Protein AF-A0A2H9LLC7-F1 (afdb_monomer_lite)

pLDDT: mean 91.31, std 9.83, range [44.41, 98.56]

Secondary structure (DSSP, 8-state):
--PPPPTTGGGSPPPHHHHHHHHHTT-SSPPP----S-SSPPPHHHHHHHHHHHHTT-

Structure (mmCIF, N/CA/C/O backbo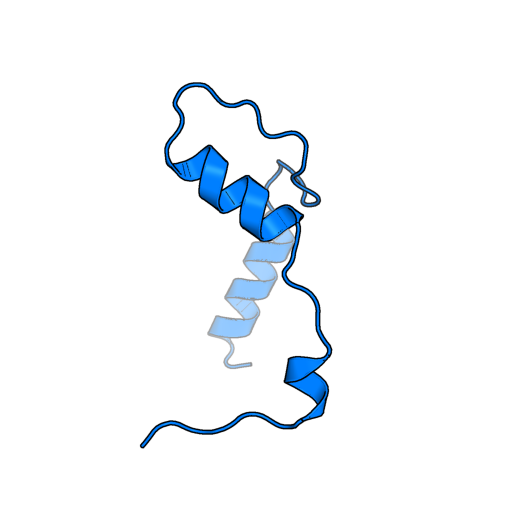ne):
data_AF-A0A2H9LLC7-F1
#
_entry.id   AF-A0A2H9LLC7-F1
#
loop_
_atom_site.group_PDB
_atom_site.id
_atom_site.type_symbol
_atom_site.label_atom_id
_atom_site.label_alt_id
_atom_site.label_comp_id
_atom_site.label_asym_id
_atom_site.label_entity_id
_atom_site.label_seq_id
_atom_site.pdbx_PDB_ins_code
_atom_site.Cartn_x
_atom_site.Cartn_y
_atom_site.Cartn_z
_atom_site.occupancy
_atom_site.B_iso_or_equiv
_atom_site.auth_seq_id
_atom_site.auth_comp_id
_atom_site.auth_asym_id
_atom_site.auth_atom_id
_atom_site.pdbx_PDB_model_num
ATOM 1 N N . MET A 1 1 ? 24.441 15.243 9.036 1.00 44.41 1 MET A N 1
ATOM 2 C CA . MET A 1 1 ? 24.861 13.898 9.478 1.00 44.41 1 MET A CA 1
ATOM 3 C C . MET A 1 1 ? 24.170 12.914 8.550 1.00 44.41 1 MET A C 1
ATOM 5 O O . MET A 1 1 ? 22.948 12.870 8.564 1.00 44.41 1 MET A O 1
ATOM 9 N N . LEU A 1 2 ? 24.900 12.259 7.646 1.00 58.94 2 LEU A N 1
ATOM 10 C CA . LEU A 1 2 ? 24.324 11.207 6.805 1.00 58.94 2 LEU A CA 1
ATOM 11 C C . LEU A 1 2 ? 24.393 9.917 7.620 1.00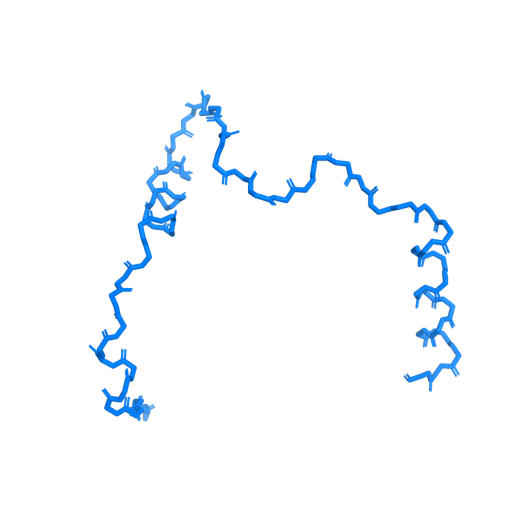 58.94 2 LEU A C 1
ATOM 13 O O . LEU A 1 2 ? 25.482 9.488 7.988 1.00 58.94 2 LEU A O 1
ATOM 17 N N . PHE A 1 3 ? 23.238 9.367 7.981 1.00 73.81 3 PHE A N 1
ATOM 18 C CA . PHE A 1 3 ? 23.172 8.063 8.628 1.00 73.81 3 PHE A CA 1
ATOM 19 C C . PHE A 1 3 ? 23.483 6.988 7.588 1.00 73.81 3 PHE A C 1
ATOM 21 O O . PHE A 1 3 ? 22.835 6.933 6.543 1.00 73.81 3 PHE A O 1
ATOM 28 N N . GLU A 1 4 ? 24.470 6.144 7.874 1.00 83.56 4 GLU A N 1
ATOM 29 C CA . GLU A 1 4 ? 24.756 4.960 7.070 1.00 83.56 4 GLU A CA 1
ATOM 30 C C . GLU A 1 4 ? 23.870 3.804 7.557 1.00 83.56 4 GLU A C 1
ATOM 32 O O . GLU A 1 4 ? 23.814 3.499 8.751 1.00 83.56 4 GLU A O 1
ATOM 37 N N . GLY A 1 5 ? 23.108 3.205 6.639 1.00 86.81 5 GLY A N 1
ATOM 38 C CA . GLY A 1 5 ? 22.248 2.062 6.941 1.00 86.81 5 GLY A CA 1
ATOM 39 C C . GLY A 1 5 ? 23.058 0.789 7.202 1.00 86.81 5 GLY A C 1
ATOM 40 O O . GLY A 1 5 ? 24.224 0.689 6.838 1.00 86.81 5 GLY A O 1
ATOM 41 N N . SER A 1 6 ? 22.438 -0.231 7.807 1.00 93.56 6 SER A N 1
ATOM 42 C CA . SER A 1 6 ? 23.114 -1.526 7.990 1.00 93.56 6 SER A CA 1
ATOM 43 C C . SER A 1 6 ? 23.555 -2.130 6.647 1.00 93.56 6 SER A C 1
ATOM 45 O O . SER A 1 6 ? 22.823 -2.031 5.659 1.00 93.56 6 SER A O 1
ATOM 47 N N . ASN A 1 7 ? 24.670 -2.871 6.631 1.00 92.81 7 ASN A N 1
ATOM 48 C CA . ASN A 1 7 ? 25.195 -3.544 5.429 1.00 92.81 7 ASN A CA 1
ATOM 49 C C . ASN A 1 7 ? 24.161 -4.410 4.687 1.00 92.81 7 ASN A C 1
ATOM 51 O O . ASN A 1 7 ? 24.248 -4.588 3.476 1.00 92.81 7 ASN A O 1
ATOM 55 N N . ARG A 1 8 ? 23.159 -4.939 5.399 1.00 94.06 8 ARG A N 1
ATOM 56 C CA . ARG A 1 8 ? 22.085 -5.759 4.820 1.00 94.06 8 ARG A CA 1
ATOM 57 C C . ARG A 1 8 ? 21.223 -4.989 3.8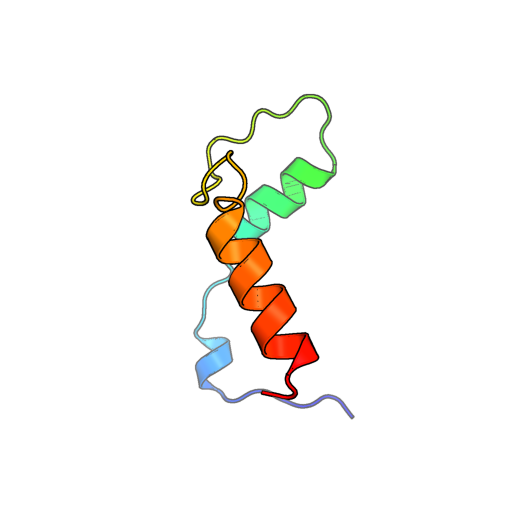17 1.00 94.06 8 ARG A C 1
ATOM 59 O O . ARG A 1 8 ? 20.723 -5.597 2.878 1.00 94.06 8 ARG A O 1
ATOM 66 N N . VAL A 1 9 ? 21.049 -3.679 4.006 1.00 92.75 9 VAL A N 1
ATOM 67 C CA . VAL A 1 9 ? 20.243 -2.834 3.109 1.00 92.75 9 VAL A CA 1
ATOM 68 C C . VAL A 1 9 ? 20.899 -2.737 1.731 1.00 92.75 9 VAL A C 1
ATOM 70 O O . VAL A 1 9 ? 20.201 -2.803 0.725 1.00 92.75 9 VAL A O 1
ATOM 73 N N . ASN A 1 10 ? 22.234 -2.706 1.677 1.00 90.25 10 ASN A N 1
ATOM 74 C CA . ASN A 1 10 ? 23.000 -2.623 0.427 1.00 90.25 10 ASN A CA 1
ATOM 75 C C . ASN A 1 10 ? 22.836 -3.862 -0.473 1.00 90.25 10 ASN A C 1
ATOM 77 O O . ASN A 1 10 ? 23.174 -3.816 -1.652 1.00 90.25 10 ASN A O 1
ATOM 81 N N . LEU A 1 11 ? 22.317 -4.971 0.065 1.00 93.94 11 LEU A N 1
ATOM 82 C CA . LEU A 1 11 ? 22.054 -6.199 -0.689 1.00 93.94 11 LEU A CA 1
ATOM 83 C C . LEU A 1 11 ? 20.678 -6.198 -1.374 1.00 93.94 11 LEU A C 1
ATOM 85 O O . LEU A 1 11 ? 20.407 -7.063 -2.210 1.00 93.94 11 LEU A O 1
ATOM 89 N N . ILE A 1 12 ? 19.794 -5.262 -1.018 1.00 93.56 12 ILE A N 1
ATOM 90 C CA . ILE A 1 12 ? 18.439 -5.193 -1.564 1.00 93.56 12 ILE A CA 1
ATOM 91 C C . ILE A 1 12 ? 18.501 -4.536 -2.941 1.00 93.56 12 ILE A C 1
ATOM 93 O O . ILE A 1 12 ? 18.930 -3.394 -3.094 1.00 93.56 12 ILE A O 1
ATOM 97 N N . LYS A 1 13 ? 18.044 -5.261 -3.963 1.00 94.38 13 LYS A N 1
ATOM 98 C CA . LYS A 1 13 ? 17.947 -4.715 -5.318 1.00 94.38 13 LYS A CA 1
ATOM 99 C C . LYS A 1 13 ? 16.833 -3.660 -5.392 1.00 94.38 13 LYS A C 1
ATOM 101 O O . LYS A 1 13 ? 15.793 -3.843 -4.755 1.00 94.38 13 LYS A O 1
ATOM 106 N N . PRO A 1 14 ? 16.992 -2.605 -6.210 1.00 93.44 14 PRO A N 1
ATOM 107 C CA . PRO A 1 14 ? 15.916 -1.654 -6.471 1.00 93.44 14 PRO A CA 1
ATOM 108 C C . PRO A 1 14 ? 14.649 -2.344 -6.995 1.00 93.44 14 PRO A C 1
ATOM 110 O O . PRO A 1 14 ? 14.723 -3.290 -7.782 1.00 93.44 14 PRO A O 1
ATOM 113 N N . SER A 1 15 ? 13.480 -1.852 -6.579 1.00 93.75 15 SER A N 1
ATOM 114 C CA . SER A 1 15 ? 12.190 -2.410 -6.997 1.00 93.75 15 SER A CA 1
ATOM 115 C C . SER A 1 15 ? 11.870 -2.050 -8.450 1.00 93.75 15 SER A C 1
ATOM 117 O O . SER A 1 15 ? 11.823 -0.875 -8.820 1.00 93.75 15 SER A O 1
ATOM 119 N N . ALA A 1 16 ? 11.595 -3.068 -9.269 1.00 92.12 16 ALA A N 1
ATOM 120 C CA . ALA A 1 16 ? 11.152 -2.881 -10.649 1.00 92.12 16 ALA A CA 1
ATOM 121 C C . ALA A 1 16 ? 9.778 -2.192 -10.724 1.00 92.12 16 ALA A C 1
ATOM 123 O O . ALA A 1 16 ? 9.594 -1.303 -11.551 1.00 92.12 16 ALA A O 1
ATOM 124 N N . ILE A 1 17 ? 8.856 -2.537 -9.813 1.00 92.12 17 ILE A N 1
ATO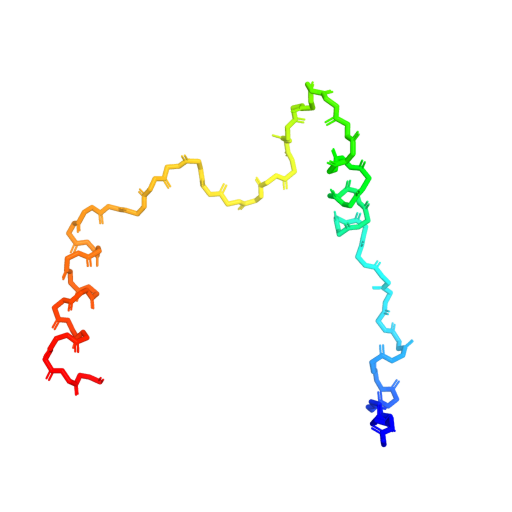M 125 C CA . ILE A 1 17 ? 7.531 -1.902 -9.701 1.00 92.12 17 ILE A CA 1
ATOM 126 C C . ILE A 1 17 ? 7.700 -0.411 -9.401 1.00 92.12 17 ILE A C 1
ATOM 128 O O . ILE A 1 17 ? 7.100 0.427 -10.065 1.00 92.12 17 ILE A O 1
ATOM 132 N N . ARG A 1 18 ? 8.585 -0.066 -8.453 1.00 91.81 18 ARG A N 1
ATOM 133 C CA . ARG A 1 18 ? 8.854 1.335 -8.103 1.00 91.81 18 ARG A CA 1
ATOM 134 C C . ARG A 1 18 ? 9.391 2.122 -9.296 1.00 91.81 18 ARG A C 1
ATOM 136 O O . ARG A 1 18 ? 8.901 3.212 -9.568 1.00 91.81 18 ARG A O 1
ATOM 143 N N . ARG A 1 19 ? 10.356 1.552 -10.022 1.00 91.19 19 ARG A N 1
ATOM 144 C CA . ARG A 1 19 ? 10.923 2.178 -11.222 1.00 91.19 19 ARG A CA 1
ATOM 145 C C . ARG A 1 19 ? 9.863 2.396 -12.304 1.00 91.19 19 ARG A C 1
ATOM 147 O O . ARG A 1 19 ? 9.861 3.439 -12.943 1.00 91.19 19 ARG A O 1
ATOM 154 N N . MET A 1 20 ? 8.979 1.425 -12.519 1.00 91.31 20 MET A N 1
ATOM 155 C CA . MET A 1 20 ? 7.897 1.533 -13.498 1.00 91.31 20 MET A CA 1
ATOM 156 C C . MET A 1 20 ? 6.905 2.646 -13.130 1.00 91.31 20 MET A C 1
ATOM 158 O O . MET A 1 20 ? 6.606 3.471 -13.987 1.00 91.31 20 MET A O 1
ATOM 162 N N . LEU A 1 21 ? 6.490 2.726 -11.859 1.00 90.44 21 LEU A N 1
ATOM 163 C CA . LEU A 1 21 ? 5.601 3.786 -11.358 1.00 90.44 21 LEU A CA 1
ATOM 164 C C . LEU A 1 21 ? 6.208 5.189 -11.525 1.00 90.44 21 LEU A C 1
ATOM 166 O O . LEU A 1 21 ? 5.520 6.135 -11.905 1.00 90.44 21 LEU A O 1
ATOM 170 N N . GLU A 1 22 ? 7.510 5.330 -11.268 1.00 92.44 22 GLU A N 1
ATOM 171 C CA . GLU A 1 22 ? 8.226 6.598 -11.458 1.00 92.44 22 GLU A CA 1
ATOM 172 C C . GLU A 1 22 ? 8.294 7.010 -12.933 1.00 92.44 22 GLU A C 1
ATOM 174 O O . GLU A 1 22 ? 8.149 8.190 -13.247 1.00 92.44 22 GLU A O 1
ATOM 179 N N . LEU A 1 23 ? 8.467 6.048 -13.844 1.00 91.75 23 LEU A N 1
ATOM 180 C CA . LEU A 1 23 ? 8.445 6.306 -15.284 1.00 91.75 23 LEU A CA 1
ATOM 181 C C . LEU A 1 23 ? 7.045 6.713 -15.765 1.00 91.75 23 LEU A C 1
ATOM 183 O O . LEU A 1 23 ? 6.925 7.676 -16.523 1.00 91.75 23 LEU A O 1
ATOM 187 N N . SER A 1 24 ? 5.990 6.031 -15.303 1.00 92.88 24 SER A N 1
ATOM 188 C CA . SER A 1 24 ? 4.612 6.344 -15.702 1.00 92.88 24 SER A CA 1
ATOM 189 C C . SER A 1 24 ? 4.120 7.691 -15.174 1.00 92.88 24 SER A C 1
ATOM 191 O O . SER A 1 24 ? 3.282 8.313 -15.815 1.00 92.88 24 SER A O 1
ATOM 193 N N . ALA A 1 25 ? 4.653 8.185 -14.049 1.00 91.25 25 ALA A N 1
ATOM 194 C CA . ALA A 1 25 ? 4.221 9.450 -13.445 1.00 91.25 25 ALA A CA 1
ATOM 195 C C . ALA A 1 25 ? 4.395 10.678 -14.367 1.00 91.25 25 ALA A C 1
ATOM 197 O O . ALA A 1 25 ? 3.707 11.682 -14.192 1.00 91.25 25 ALA A O 1
ATOM 198 N N . GLY A 1 26 ? 5.305 10.611 -15.347 1.00 91.25 26 GLY A N 1
ATOM 199 C CA . GLY A 1 26 ? 5.511 11.664 -16.351 1.00 91.25 26 GLY A CA 1
ATOM 200 C C . GLY A 1 26 ? 4.727 11.474 -17.654 1.00 91.25 26 GLY A C 1
ATOM 201 O O . GLY A 1 26 ? 4.848 12.298 -18.562 1.00 91.25 26 GLY A O 1
ATOM 202 N N . MET A 1 27 ? 3.964 10.389 -17.784 1.00 95.12 27 MET A N 1
ATOM 203 C CA . MET A 1 27 ? 3.273 10.004 -19.012 1.00 95.12 27 MET A CA 1
ATOM 204 C C . MET A 1 27 ? 1.785 10.356 -18.919 1.00 95.12 27 MET A C 1
ATOM 206 O O . MET A 1 27 ? 1.172 10.262 -17.859 1.00 95.12 27 MET A O 1
ATOM 210 N N . LYS A 1 28 ? 1.192 10.768 -20.042 1.00 94.56 28 LYS A N 1
ATOM 211 C CA . LYS A 1 28 ? -0.259 10.967 -20.145 1.00 94.56 28 LYS A CA 1
ATOM 212 C C . LYS A 1 28 ? -0.918 9.685 -20.643 1.00 94.56 28 LYS A C 1
ATOM 214 O O . LYS A 1 28 ? -0.294 8.932 -21.386 1.00 94.56 28 LYS A O 1
ATOM 219 N N . ASP A 1 29 ? -2.167 9.475 -20.237 1.00 93.69 29 ASP A N 1
ATOM 220 C CA . ASP A 1 29 ? -3.041 8.412 -20.749 1.00 93.69 29 ASP A CA 1
ATOM 221 C C . ASP A 1 29 ? -2.505 6.979 -20.539 1.00 93.69 29 ASP A C 1
ATOM 223 O O . ASP A 1 29 ? -2.711 6.087 -21.362 1.00 93.69 29 ASP A O 1
ATOM 227 N N . VAL A 1 30 ? -1.811 6.741 -19.419 1.00 93.62 30 VAL A N 1
ATOM 228 C CA . VAL A 1 30 ? -1.336 5.405 -19.024 1.00 93.62 30 VAL A CA 1
ATOM 229 C C . VAL A 1 30 ? -2.461 4.608 -18.364 1.00 93.62 30 VAL A C 1
ATOM 231 O O . VAL A 1 30 ? -3.138 5.101 -17.465 1.00 93.62 30 VAL A O 1
ATOM 234 N N . ILE A 1 31 ? -2.625 3.349 -18.779 1.00 91.94 31 ILE A N 1
ATOM 235 C CA . ILE A 1 31 ? -3.481 2.372 -18.097 1.00 91.94 31 ILE A CA 1
ATOM 236 C C . ILE A 1 31 ? -2.614 1.576 -17.120 1.00 91.94 31 ILE A C 1
ATOM 238 O O . ILE A 1 31 ? -1.694 0.874 -17.541 1.00 91.94 31 ILE A O 1
ATOM 242 N N . HIS A 1 32 ? -2.928 1.672 -15.830 1.00 90.06 32 HIS A N 1
ATOM 243 C CA . HIS A 1 32 ? -2.245 0.941 -14.766 1.00 90.06 32 HIS A CA 1
ATOM 244 C C . HIS A 1 32 ? -2.878 -0.443 -14.582 1.00 90.06 32 HIS A C 1
ATOM 246 O O . HIS A 1 32 ? -4.061 -0.553 -14.268 1.00 90.06 32 HIS A O 1
ATOM 252 N N . LEU A 1 33 ? -2.091 -1.499 -14.794 1.00 91.12 33 LEU A N 1
ATOM 253 C CA . LEU A 1 33 ? -2.500 -2.911 -14.642 1.00 91.12 33 LEU A CA 1
ATOM 254 C C . LEU A 1 33 ? -1.644 -3.656 -13.609 1.00 91.12 33 LEU A C 1
ATOM 256 O O . LEU A 1 33 ? -1.813 -4.850 -13.377 1.00 91.12 33 LEU A O 1
ATOM 260 N N . GLU A 1 34 ? -0.689 -2.955 -13.013 1.00 86.00 34 GLU A N 1
ATOM 261 C CA . GLU A 1 34 ? 0.242 -3.457 -12.013 1.00 86.00 34 GLU A CA 1
ATOM 262 C C . GLU A 1 34 ? -0.267 -3.314 -10.579 1.00 86.00 34 GLU A C 1
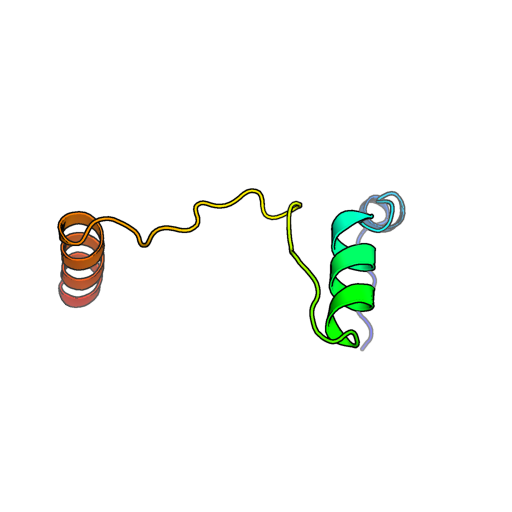ATOM 264 O O . GLU A 1 34 ? 0.360 -3.830 -9.653 1.00 86.00 34 GLU A O 1
ATOM 269 N N . GLN A 1 35 ? -1.347 -2.555 -10.385 1.00 85.62 35 GLN A N 1
ATOM 270 C CA . GLN A 1 35 ? -1.862 -2.234 -9.065 1.00 85.62 35 GLN A CA 1
ATOM 271 C C . GLN A 1 35 ? -2.396 -3.510 -8.407 1.00 85.62 35 GLN A C 1
ATOM 273 O O . GLN A 1 35 ? -3.346 -4.128 -8.873 1.00 85.62 35 GLN A O 1
ATOM 278 N N . GLY A 1 36 ? -1.733 -3.923 -7.327 1.00 88.88 36 GLY A N 1
ATOM 279 C CA . GLY A 1 36 ? -2.072 -5.134 -6.577 1.00 88.88 36 GLY A CA 1
ATOM 280 C C . GLY A 1 36 ? -3.090 -4.914 -5.457 1.00 88.88 36 GLY A C 1
ATOM 281 O O . GLY A 1 36 ? -3.277 -5.811 -4.639 1.00 88.88 36 GLY A O 1
ATOM 282 N N . GLU A 1 37 ? -3.697 -3.729 -5.379 1.00 93.38 37 GLU A N 1
ATOM 283 C CA . GLU A 1 37 ? -4.721 -3.384 -4.391 1.00 93.38 37 GLU A CA 1
ATOM 284 C C . GLU A 1 37 ? -6.102 -3.254 -5.051 1.00 93.38 37 GLU A C 1
ATOM 286 O O . GLU A 1 37 ? -6.179 -3.021 -6.259 1.00 93.38 37 GLU A O 1
ATOM 291 N N . PRO A 1 38 ? -7.194 -3.437 -4.289 1.00 94.19 38 PRO A N 1
ATOM 292 C CA . PRO A 1 38 ? -8.541 -3.290 -4.822 1.00 94.19 38 PRO A CA 1
ATOM 293 C C . PRO A 1 38 ? -8.818 -1.887 -5.375 1.00 94.19 38 PRO A C 1
ATOM 295 O O . PRO A 1 38 ? -8.347 -0.892 -4.831 1.00 94.19 38 PRO A O 1
ATOM 298 N N . ASP A 1 39 ? -9.661 -1.813 -6.404 1.00 94.00 39 ASP A N 1
ATOM 299 C CA . ASP A 1 39 ? -10.164 -0.568 -7.001 1.00 94.00 39 ASP A CA 1
ATOM 300 C C . ASP A 1 39 ? -11.410 -0.010 -6.288 1.00 94.00 39 ASP A C 1
ATOM 302 O O . ASP A 1 39 ? -11.905 1.071 -6.612 1.00 94.00 39 ASP A O 1
ATOM 306 N N . PHE A 1 40 ? -11.923 -0.736 -5.295 1.00 95.06 40 PHE A N 1
ATOM 307 C CA . PHE A 1 40 ? -13.050 -0.326 -4.471 1.00 95.06 40 PHE A CA 1
ATOM 308 C C . PHE A 1 40 ? -12.604 0.183 -3.100 1.00 95.06 40 PHE A C 1
ATOM 310 O O . PHE A 1 40 ? -11.592 -0.228 -2.535 1.00 95.06 40 PHE A O 1
ATOM 317 N N . THR A 1 41 ? -13.423 1.061 -2.524 1.00 97.19 41 THR A N 1
ATOM 318 C CA . THR A 1 41 ? -13.211 1.548 -1.160 1.00 97.19 41 THR A CA 1
ATOM 319 C C . THR A 1 41 ? -13.561 0.485 -0.120 1.00 97.19 41 THR A C 1
ATOM 321 O O . THR A 1 41 ? -14.461 -0.336 -0.318 1.00 97.19 41 THR A O 1
ATOM 324 N N . THR A 1 42 ? -12.888 0.531 1.028 1.00 98.06 42 THR A N 1
ATOM 325 C CA . THR A 1 42 ? -13.220 -0.291 2.195 1.00 98.06 42 THR A CA 1
ATOM 326 C C . THR A 1 42 ? -14.708 -0.138 2.566 1.00 98.06 42 THR A C 1
ATOM 328 O O . THR A 1 42 ? -15.204 0.991 2.617 1.00 98.06 42 THR A O 1
ATOM 331 N N . PRO A 1 43 ? -15.437 -1.234 2.870 1.00 98.44 43 PRO A N 1
ATOM 332 C CA . PRO A 1 43 ? -16.841 -1.172 3.277 1.00 98.44 43 PRO A CA 1
ATOM 333 C C . PRO A 1 43 ? -17.120 -0.179 4.417 1.00 98.44 43 PRO A C 1
ATOM 335 O O . PRO A 1 43 ? -16.381 -0.120 5.400 1.00 98.44 43 PRO A O 1
ATOM 338 N N . GLY A 1 44 ? -18.238 0.551 4.321 1.00 98.56 44 GLY A N 1
ATOM 339 C CA . GLY A 1 44 ? -18.561 1.673 5.218 1.00 98.56 44 GLY A CA 1
ATOM 340 C C . GLY A 1 44 ? -18.561 1.324 6.708 1.00 98.56 44 GLY A C 1
ATOM 341 O O . GLY A 1 44 ? -17.937 2.024 7.496 1.00 98.56 44 GLY A O 1
ATOM 342 N N . HIS A 1 45 ? -19.150 0.189 7.090 1.00 98.38 45 HIS A N 1
ATOM 343 C CA . HIS A 1 45 ? -19.191 -0.248 8.491 1.00 98.38 45 HIS A CA 1
ATOM 344 C C . HIS A 1 45 ? -17.794 -0.483 9.099 1.00 98.38 45 HIS A C 1
ATOM 346 O O . HIS A 1 45 ? -17.610 -0.326 10.304 1.00 98.38 45 HIS A O 1
ATOM 352 N N . ILE A 1 46 ? -16.793 -0.835 8.281 1.00 98.50 46 ILE A N 1
ATOM 353 C CA . ILE A 1 46 ? -15.404 -1.011 8.731 1.00 98.50 46 ILE A CA 1
ATOM 354 C C . ILE A 1 46 ? -14.761 0.358 8.971 1.00 98.50 46 ILE A C 1
ATOM 356 O O . ILE A 1 46 ? -14.093 0.559 9.985 1.00 98.50 46 ILE A O 1
ATOM 360 N N . LEU A 1 47 ? -14.992 1.313 8.066 1.00 98.50 47 LEU A N 1
ATOM 361 C CA . LEU A 1 47 ? -14.515 2.689 8.219 1.00 98.50 47 LEU A CA 1
ATOM 362 C C . LEU A 1 47 ? -15.146 3.366 9.445 1.00 98.50 47 LEU A C 1
ATOM 364 O O . LEU A 1 47 ? -14.440 4.001 10.226 1.00 98.50 47 LEU A O 1
ATOM 368 N N . GLU A 1 48 ? -16.451 3.190 9.653 1.00 98.56 48 GLU A N 1
ATOM 369 C CA . GLU A 1 48 ? -17.175 3.701 10.824 1.00 98.56 48 GLU A CA 1
ATOM 370 C C . GLU A 1 48 ? -16.616 3.131 12.130 1.00 98.56 48 GLU A C 1
ATOM 372 O O . GLU A 1 48 ? -16.373 3.882 13.076 1.00 98.56 48 GLU A O 1
ATOM 377 N N . ALA A 1 49 ? -16.340 1.823 12.169 1.00 98.31 49 ALA A N 1
ATOM 378 C CA . ALA A 1 49 ? -15.728 1.184 13.329 1.00 98.31 49 ALA A CA 1
ATOM 379 C C . ALA A 1 49 ? -14.321 1.735 13.619 1.00 98.31 49 ALA A C 1
ATOM 381 O O . ALA A 1 49 ? -13.997 1.996 14.779 1.00 98.31 49 ALA A O 1
ATOM 382 N N . ALA A 1 50 ? -13.502 1.958 12.582 1.00 98.25 50 ALA A N 1
ATOM 383 C CA . ALA A 1 50 ? -12.172 2.552 12.728 1.00 98.25 50 ALA A CA 1
ATOM 384 C C . ALA A 1 50 ? -12.244 3.985 13.286 1.00 98.25 50 ALA A C 1
ATOM 386 O O . ALA A 1 50 ?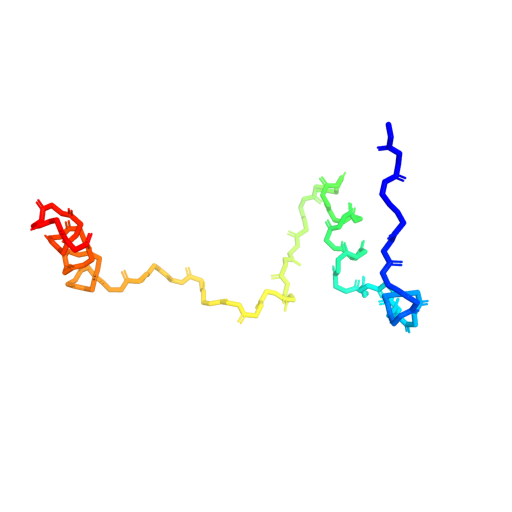 -11.531 4.316 14.234 1.00 98.25 50 ALA A O 1
ATOM 387 N N . VAL A 1 51 ? -13.152 4.815 12.758 1.00 98.31 51 VAL A N 1
ATOM 388 C CA . VAL A 1 51 ? -13.384 6.184 13.248 1.00 98.31 51 VAL A CA 1
ATOM 389 C C . VAL A 1 51 ? -13.843 6.182 14.705 1.00 98.31 51 VAL A C 1
ATOM 391 O O . VAL A 1 51 ? -13.362 6.984 15.508 1.00 98.31 51 VAL A O 1
ATOM 394 N N . GLU A 1 52 ? -14.769 5.296 15.062 1.00 98.31 52 GLU A N 1
ATOM 395 C CA . GLU A 1 52 ? -15.289 5.205 16.424 1.00 98.31 52 GLU A CA 1
ATOM 396 C C . GLU A 1 52 ? -14.214 4.759 17.421 1.00 98.31 52 GLU A C 1
ATOM 398 O O . GLU A 1 52 ? -14.113 5.329 18.508 1.00 98.31 52 GLU A O 1
ATOM 403 N N . ALA A 1 53 ? -13.366 3.797 17.047 1.00 98.00 53 ALA A N 1
ATOM 404 C CA . ALA A 1 53 ? -12.237 3.376 17.873 1.00 98.00 53 ALA A CA 1
ATOM 405 C C . ALA A 1 53 ? -11.280 4.546 18.158 1.00 98.00 53 ALA A C 1
ATOM 407 O O . ALA A 1 53 ? -10.955 4.799 19.319 1.00 98.00 53 ALA A O 1
ATOM 408 N N . THR A 1 54 ? -10.907 5.320 17.130 1.00 97.81 54 THR A N 1
ATOM 409 C CA . THR A 1 54 ? -10.068 6.518 17.300 1.00 97.81 54 THR A CA 1
ATOM 410 C C . THR A 1 54 ? -10.733 7.561 18.205 1.00 97.81 54 THR A C 1
ATOM 412 O O . THR A 1 54 ? -10.078 8.113 19.086 1.00 97.81 54 THR A O 1
ATOM 415 N N . LYS A 1 55 ? -12.040 7.819 18.047 1.00 97.62 55 LYS A N 1
ATOM 416 C CA . LYS A 1 55 ? -12.779 8.771 18.903 1.00 97.62 55 LYS A CA 1
ATOM 417 C C . LYS A 1 55 ? -12.852 8.336 20.367 1.00 97.62 55 LYS A C 1
ATOM 419 O O . LYS A 1 55 ? -12.859 9.190 21.249 1.00 97.62 55 LYS A O 1
ATOM 424 N N . ARG A 1 56 ? -12.919 7.027 20.626 1.00 97.12 56 ARG A N 1
ATOM 425 C CA . ARG A 1 56 ? -12.963 6.448 21.980 1.00 97.12 56 ARG A CA 1
ATOM 426 C C . ARG A 1 56 ? -11.606 6.429 22.687 1.00 97.12 56 ARG A C 1
ATOM 428 O O . ARG A 1 56 ? -11.564 6.047 23.853 1.00 97.12 56 ARG A O 1
ATOM 435 N N . GLY A 1 57 ? -10.533 6.857 22.022 1.00 91.25 57 GLY A N 1
ATOM 436 C CA . GLY A 1 57 ? -9.198 6.929 22.614 1.00 91.25 57 GLY A CA 1
ATOM 437 C C . GLY A 1 57 ? -8.501 5.574 22.727 1.00 91.25 57 GLY A C 1
ATOM 438 O O . GLY A 1 57 ? -7.820 5.336 23.722 1.00 91.25 57 GLY A O 1
ATOM 439 N N . PHE A 1 58 ? -8.696 4.696 21.737 1.00 59.19 58 PHE A N 1
ATOM 440 C CA . PHE A 1 58 ? -7.741 3.611 21.487 1.00 59.19 58 PHE A CA 1
ATOM 441 C C . PHE A 1 58 ? -6.330 4.167 21.243 1.00 59.19 58 PHE A C 1
ATOM 443 O O . PHE A 1 58 ? -6.231 5.274 20.660 1.00 59.19 58 PHE A O 1
#

Sequence (58 aa):
MLFEGSNRVNLIKPSAIRRMLELSAGMKDVIHLEQGEPDFTTPGHILEAAVEATKRGF

Radius of gyration: 19.28 Å; chains: 1; bounding box: 44×20×43 Å

Foldseek 3Di:
DDDDDPPVVVPDDDDPVVVVVVVCVPDPPDDDPPDPDDPDDDDPVVVVVVVVVVVVPD